Protein AF-A0A397ESP6-F1 (afdb_monomer_lite)

Sequence (145 aa):
MEYLTEHRSAKFLKARAAKAALDQLLKSEHADVERSIALWPRGKFCSEEQKFASTVDVYTKFHGFKFERYCSLDGSLATFDKLRKVVEKRESTTLSDSHLASVLLSALPECIAHDVQVWCGVRPSIPYTQLRDLLPQHWHELTQK

Radius of gyration: 33.28 Å; chains: 1; bounding box: 77×32×87 Å

Foldseek 3Di:
DVVVVVVVVVVVVVVVVVVVVVVVVVVVVVVVVVVVVVVPPPPPPPPVVVVVVVLCVLVCCLLVAADDLPDDPVVSVVVNVVSQVVNCVSVVHHDDQQVLQVSVLSRYDPLQSVVVVVVCPPPPGDGNVRVVVVCVVCVVVSSVD

Organism: Aphanomyces astaci (NCBI:txid112090)

Structure (mmCIF, N/CA/C/O backbone):
data_AF-A0A397ESP6-F1
#
_entry.id   AF-A0A397ESP6-F1
#
loop_
_atom_site.group_PDB
_atom_site.id
_atom_site.type_symbol
_atom_site.label_atom_id
_atom_site.label_alt_id
_atom_site.label_comp_id
_atom_site.label_asym_id
_atom_site.label_entity_id
_atom_site.label_seq_id
_atom_site.pdbx_PDB_ins_code
_atom_site.Cartn_x
_atom_site.Cartn_y
_atom_site.Cartn_z
_atom_site.occupancy
_atom_site.B_iso_or_equiv
_atom_site.auth_seq_id
_atom_site.auth_comp_id
_atom_site.auth_asym_id
_atom_site.auth_atom_id
_atom_site.pdbx_PDB_model_num
ATOM 1 N N . MET A 1 1 ? -61.841 -11.037 60.022 1.00 58.84 1 MET A N 1
ATOM 2 C CA . MET A 1 1 ? -61.239 -10.831 58.681 1.00 58.84 1 MET A CA 1
ATOM 3 C C . MET A 1 1 ? -60.168 -9.731 58.654 1.00 58.84 1 MET A C 1
ATOM 5 O O . MET A 1 1 ? -59.403 -9.714 57.699 1.00 58.84 1 MET A O 1
ATOM 9 N N . GLU A 1 2 ? -60.041 -8.876 59.680 1.00 64.12 2 GLU A N 1
ATOM 10 C CA . GLU A 1 2 ? -59.123 -7.714 59.694 1.00 64.12 2 GLU A CA 1
ATOM 11 C C . GLU A 1 2 ? -57.618 -8.045 59.647 1.00 64.12 2 GLU A C 1
ATOM 13 O O . GLU A 1 2 ? -56.864 -7.370 58.947 1.00 64.12 2 GLU A O 1
ATOM 18 N N . TYR A 1 3 ? -57.181 -9.134 60.287 1.00 62.00 3 TYR A N 1
ATOM 19 C CA . TYR A 1 3 ? -55.759 -9.511 60.367 1.00 62.00 3 TYR A CA 1
ATOM 20 C C . TYR A 1 3 ? -55.101 -9.770 58.993 1.00 62.00 3 TYR A C 1
ATOM 22 O O . TYR A 1 3 ? -53.942 -9.433 58.748 1.00 62.00 3 TYR A O 1
ATOM 30 N N . LEU A 1 4 ? -55.854 -10.343 58.046 1.00 62.91 4 LEU A N 1
ATOM 31 C CA . LEU A 1 4 ? -55.360 -10.631 56.692 1.00 62.91 4 LEU A CA 1
ATOM 32 C C . LEU A 1 4 ? -55.207 -9.359 55.844 1.00 62.91 4 LEU A C 1
ATOM 34 O O . LEU A 1 4 ? -54.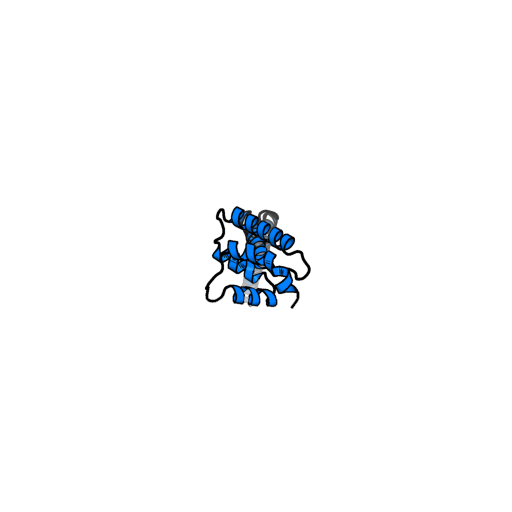298 -9.274 55.014 1.00 62.91 4 LEU A O 1
ATOM 38 N N . THR A 1 5 ? -56.081 -8.373 56.049 1.00 68.44 5 THR A N 1
ATOM 39 C CA . THR A 1 5 ? -56.049 -7.069 55.371 1.00 68.44 5 THR A CA 1
ATOM 40 C C . THR A 1 5 ? -54.896 -6.197 55.858 1.00 68.44 5 THR A C 1
ATOM 42 O O . THR A 1 5 ? -54.185 -5.625 55.030 1.00 68.44 5 THR A O 1
ATOM 45 N N . GLU A 1 6 ? -54.628 -6.169 57.164 1.00 68.69 6 GLU A N 1
ATOM 46 C CA . GLU A 1 6 ? -53.481 -5.451 57.736 1.00 68.69 6 GLU A CA 1
ATOM 47 C C . GLU A 1 6 ? -52.149 -6.036 57.254 1.00 68.69 6 GLU A C 1
ATOM 49 O O . GLU A 1 6 ? -51.268 -5.310 56.788 1.00 68.69 6 GLU A O 1
ATOM 54 N N . HIS A 1 7 ? -52.024 -7.365 57.260 1.00 72.00 7 HIS A N 1
ATOM 55 C CA . HIS A 1 7 ? -50.821 -8.045 56.785 1.00 72.00 7 HIS A CA 1
ATOM 56 C C . HIS A 1 7 ? -50.568 -7.827 55.279 1.00 72.00 7 HIS A C 1
ATOM 58 O O . HIS A 1 7 ? -49.421 -7.641 54.858 1.00 72.00 7 HIS A O 1
ATOM 64 N N . ARG A 1 8 ? -51.624 -7.792 54.449 1.00 69.69 8 ARG A N 1
ATOM 65 C CA . ARG A 1 8 ? -51.516 -7.420 53.024 1.00 69.69 8 ARG A CA 1
ATOM 66 C C . ARG A 1 8 ? -51.102 -5.959 52.842 1.00 69.69 8 ARG A C 1
ATOM 68 O O . ARG A 1 8 ? -50.237 -5.690 52.009 1.00 69.69 8 ARG A O 1
ATOM 75 N N . SER A 1 9 ? -51.654 -5.045 53.639 1.00 75.31 9 SER A N 1
ATOM 76 C CA . SER A 1 9 ? -51.305 -3.619 53.611 1.00 75.31 9 SER A CA 1
ATOM 77 C C . SER A 1 9 ? -49.833 -3.383 53.978 1.00 75.31 9 SER A C 1
ATOM 79 O O . SER A 1 9 ? -49.104 -2.709 53.249 1.00 75.31 9 SER A O 1
ATOM 81 N N . ALA A 1 10 ? -49.338 -4.044 55.029 1.00 79.19 10 ALA A N 1
ATOM 82 C CA . ALA A 1 10 ? -47.940 -3.953 55.451 1.00 79.19 10 ALA A CA 1
ATOM 83 C C . ALA A 1 10 ? -46.959 -4.504 54.396 1.00 79.19 10 ALA A C 1
ATOM 85 O O . ALA A 1 10 ? -45.911 -3.904 54.139 1.00 79.19 10 ALA A O 1
ATOM 86 N N . LYS A 1 11 ? -47.298 -5.625 53.740 1.00 81.12 11 LYS A N 1
ATOM 87 C CA . LYS A 1 11 ? -46.504 -6.169 52.623 1.00 81.12 11 LYS A CA 1
ATOM 88 C C . LYS A 1 11 ? -46.472 -5.221 51.427 1.00 81.12 11 LYS A C 1
ATOM 90 O O . LYS A 1 11 ? -45.414 -5.041 50.826 1.00 81.12 11 LYS A O 1
ATOM 95 N N . PHE A 1 12 ? -47.600 -4.592 51.111 1.00 82.75 12 PHE A N 1
ATOM 96 C CA . PHE A 1 12 ? -47.689 -3.623 50.023 1.00 82.75 12 PHE A CA 1
ATOM 97 C C . PHE A 1 12 ? -46.857 -2.364 50.307 1.00 82.75 12 PHE A C 1
ATOM 99 O O . PHE A 1 12 ? -46.136 -1.892 49.427 1.00 82.75 12 PHE A O 1
ATOM 106 N N . LEU A 1 13 ? -46.870 -1.868 51.549 1.00 87.25 13 LEU A N 1
ATOM 107 C CA . LEU A 1 13 ? -46.028 -0.743 51.969 1.00 87.25 13 LEU A CA 1
ATOM 108 C C . LEU A 1 13 ? -44.533 -1.062 51.830 1.00 87.25 13 LEU A C 1
ATOM 110 O O . LEU A 1 13 ? -43.781 -0.256 51.284 1.00 87.25 13 LEU A O 1
ATOM 114 N N . LYS A 1 14 ? -44.108 -2.258 52.263 1.00 86.38 14 LYS A N 1
ATOM 115 C CA . LYS A 1 14 ? -42.717 -2.719 52.114 1.00 86.38 14 LYS A CA 1
ATOM 116 C C . LYS A 1 14 ? -42.303 -2.838 50.648 1.00 86.38 14 LYS A C 1
ATOM 118 O O . LYS A 1 14 ? -41.224 -2.379 50.288 1.00 86.38 14 LYS A O 1
ATOM 123 N N . ALA A 1 15 ? -43.162 -3.396 49.796 1.00 87.44 15 ALA A N 1
ATOM 124 C CA . ALA A 1 15 ? -42.898 -3.495 48.361 1.00 87.44 15 ALA A CA 1
ATOM 125 C C . ALA A 1 15 ? -42.780 -2.111 47.700 1.00 87.44 15 ALA A C 1
ATOM 127 O O . ALA A 1 15 ? -41.902 -1.892 46.869 1.00 87.44 15 ALA A O 1
ATOM 128 N N . ARG A 1 16 ? -43.619 -1.149 48.108 1.00 90.50 16 ARG A N 1
ATOM 129 C CA . ARG A 1 16 ? -43.557 0.234 47.620 1.00 90.50 16 ARG A CA 1
ATOM 130 C C . ARG A 1 16 ? -42.266 0.936 48.043 1.00 90.50 16 ARG A C 1
ATOM 132 O O . ARG A 1 16 ? -41.662 1.615 47.219 1.00 90.50 16 ARG A O 1
ATOM 139 N N . ALA A 1 17 ? -41.835 0.744 49.289 1.00 91.38 17 ALA A N 1
ATOM 140 C CA . ALA A 1 17 ? -40.571 1.283 49.786 1.00 91.38 17 ALA A CA 1
ATOM 141 C C . ALA A 1 17 ? -39.364 0.675 49.050 1.00 91.38 17 ALA A C 1
ATOM 143 O O . ALA A 1 17 ? -38.481 1.407 48.614 1.00 91.38 17 ALA A O 1
ATOM 144 N N . ALA A 1 18 ? -39.366 -0.645 48.831 1.00 90.12 18 ALA A N 1
ATOM 145 C CA . ALA A 1 18 ? -38.317 -1.329 48.075 1.00 90.12 18 ALA A CA 1
ATOM 146 C C . ALA A 1 18 ? -38.254 -0.861 46.611 1.00 90.12 18 ALA A C 1
ATOM 148 O O . ALA A 1 18 ? -37.169 -0.614 46.090 1.00 90.12 18 ALA A O 1
ATOM 149 N N . LYS A 1 19 ? -39.411 -0.667 45.963 1.00 92.12 19 LYS A N 1
ATOM 150 C CA . LYS A 1 19 ? -39.478 -0.111 44.606 1.00 92.12 19 LYS A CA 1
ATOM 151 C C . LYS A 1 19 ? -38.912 1.310 44.547 1.00 92.12 19 LYS A C 1
ATOM 153 O O . LYS A 1 19 ? -38.117 1.605 43.666 1.00 92.12 19 LYS A O 1
ATOM 158 N N . ALA A 1 20 ? -39.276 2.168 45.501 1.00 93.94 20 ALA A N 1
ATOM 159 C CA . ALA A 1 20 ? -38.757 3.532 45.560 1.00 93.94 20 ALA A CA 1
ATOM 160 C C . ALA A 1 20 ? -37.230 3.569 45.760 1.00 93.94 20 ALA A C 1
ATOM 162 O O . ALA A 1 20 ? -36.559 4.402 45.155 1.00 93.94 20 ALA A O 1
ATOM 163 N N . ALA A 1 21 ? -36.679 2.651 46.561 1.00 93.12 21 ALA A N 1
ATOM 164 C CA . ALA A 1 21 ? -35.235 2.521 46.750 1.00 93.12 21 ALA A CA 1
ATOM 165 C C . ALA A 1 21 ? -34.517 2.073 45.462 1.00 93.12 21 ALA A C 1
ATOM 167 O O . ALA A 1 21 ? -33.492 2.648 45.104 1.00 93.12 21 ALA A O 1
ATOM 168 N N . LEU A 1 22 ? -35.080 1.103 44.731 1.00 90.00 22 LEU A N 1
ATOM 169 C CA . LEU A 1 22 ? -34.547 0.670 43.433 1.00 90.00 22 LEU A CA 1
ATOM 170 C C . LEU A 1 22 ? -34.585 1.793 42.389 1.00 90.00 22 LEU A C 1
ATOM 172 O O . LEU A 1 22 ? -33.600 2.001 41.686 1.00 90.00 22 LEU A O 1
ATOM 176 N N . ASP A 1 23 ? -35.681 2.552 42.326 1.00 92.69 23 ASP A N 1
ATOM 177 C CA . ASP A 1 23 ? -35.809 3.686 41.404 1.00 92.69 23 ASP A CA 1
ATOM 178 C C . ASP A 1 23 ? -34.779 4.790 41.704 1.00 92.69 23 ASP A C 1
ATOM 180 O O . ASP A 1 23 ? -34.321 5.474 40.788 1.00 92.69 23 ASP A O 1
ATOM 184 N N . GLN A 1 24 ? -34.403 4.987 42.973 1.00 93.81 24 GLN A N 1
ATOM 185 C CA . GLN A 1 24 ? -33.338 5.926 43.337 1.00 93.81 24 GLN A CA 1
ATOM 186 C C . GLN A 1 24 ? -31.952 5.417 42.943 1.00 93.81 24 GLN A C 1
ATOM 188 O O . GLN A 1 24 ? -31.168 6.194 42.404 1.00 93.81 24 GLN A O 1
ATOM 193 N N . LEU A 1 25 ? -31.677 4.129 43.154 1.00 92.19 25 LEU A N 1
ATOM 194 C CA . LEU A 1 25 ? -30.399 3.515 42.794 1.00 92.19 25 LEU A CA 1
ATOM 195 C C . LEU A 1 25 ? -30.187 3.536 41.275 1.00 92.19 25 LEU A C 1
ATOM 197 O O . LEU A 1 25 ? -29.129 3.922 40.795 1.00 92.19 25 LEU A O 1
ATOM 201 N N . LEU A 1 26 ? -31.230 3.233 40.500 1.00 91.38 26 LEU A N 1
ATOM 202 C CA . LEU A 1 26 ? -31.173 3.329 39.041 1.00 91.38 26 LEU A CA 1
ATOM 203 C C . LEU A 1 26 ? -30.836 4.757 38.575 1.00 91.38 26 LEU A C 1
ATOM 205 O O . LEU A 1 26 ? -30.062 4.945 37.640 1.00 91.38 26 LEU A O 1
ATOM 209 N N . LYS A 1 27 ? -31.404 5.775 39.233 1.00 91.31 27 LYS A N 1
ATOM 210 C CA . LYS A 1 27 ? -31.137 7.185 38.911 1.00 91.31 27 LYS A CA 1
ATOM 211 C C . LYS A 1 27 ? -29.719 7.609 39.279 1.00 91.31 27 LYS A C 1
ATOM 213 O O . LYS A 1 27 ? -29.129 8.378 38.525 1.00 91.31 27 LYS A O 1
ATOM 218 N N . SER A 1 28 ? -29.178 7.139 40.405 1.00 89.31 28 SER A N 1
ATOM 219 C CA . SER A 1 28 ? -27.796 7.448 40.786 1.00 89.31 28 SER A CA 1
ATOM 220 C C . SER A 1 28 ? -26.796 6.777 39.852 1.00 89.31 28 SER A C 1
ATOM 222 O O . SER A 1 28 ? -25.898 7.456 39.371 1.00 89.31 28 SER A O 1
ATOM 224 N N . GLU A 1 29 ? -27.010 5.503 39.513 1.00 88.50 29 GLU A N 1
ATOM 225 C CA . GLU A 1 29 ? -26.176 4.773 38.550 1.00 88.50 29 GLU A CA 1
ATOM 226 C C . GLU A 1 29 ? -26.207 5.446 37.176 1.00 88.50 29 GLU A C 1
ATOM 228 O O . GLU A 1 29 ? -25.169 5.659 36.558 1.00 88.50 29 GLU A O 1
ATOM 233 N N . HIS A 1 30 ? -27.390 5.858 36.706 1.00 88.00 30 HIS A N 1
ATOM 234 C CA . HIS A 1 30 ? -27.500 6.570 35.436 1.00 88.00 30 HIS A CA 1
ATOM 235 C C . HIS A 1 30 ? -26.741 7.905 35.465 1.00 88.00 30 HIS A C 1
ATOM 237 O O . HIS A 1 30 ? -25.998 8.205 34.535 1.00 88.00 30 HIS A O 1
ATOM 243 N N . ALA A 1 31 ? -26.846 8.665 36.559 1.00 86.25 31 ALA A N 1
ATOM 244 C CA . ALA A 1 31 ? -26.099 9.908 36.732 1.00 86.25 31 ALA A CA 1
ATOM 245 C C . ALA A 1 31 ? -24.577 9.685 36.856 1.00 86.25 31 ALA A C 1
ATOM 247 O O . ALA A 1 31 ? -23.796 10.545 36.445 1.00 86.25 31 ALA A O 1
ATOM 248 N N . ASP A 1 32 ? -24.142 8.558 37.423 1.00 82.38 32 ASP A N 1
ATOM 249 C CA . ASP A 1 32 ? -22.732 8.164 37.501 1.00 82.38 32 ASP A CA 1
ATOM 250 C C . ASP A 1 32 ? -22.190 7.759 36.124 1.00 82.38 32 ASP A C 1
ATOM 252 O O . ASP A 1 32 ? -21.087 8.168 35.758 1.00 82.38 32 ASP A O 1
ATOM 256 N N . VAL A 1 33 ? -22.984 7.047 35.319 1.00 79.88 33 VAL A N 1
ATOM 257 C CA . VAL A 1 33 ? -22.663 6.724 33.920 1.00 79.88 33 VAL A CA 1
ATOM 258 C C . VAL A 1 33 ? -22.578 7.994 33.076 1.00 79.88 33 VAL A C 1
ATOM 260 O O . VAL A 1 33 ? -21.596 8.184 32.362 1.00 79.88 33 VAL A O 1
ATOM 263 N N . GLU A 1 34 ? -23.541 8.909 33.189 1.00 80.19 34 GLU A N 1
ATOM 264 C CA . GLU A 1 34 ? -23.501 10.197 32.484 1.00 80.19 34 GLU A CA 1
ATOM 265 C C . GLU A 1 34 ? -22.281 11.032 32.895 1.00 80.19 34 GLU A C 1
ATOM 267 O O . GLU A 1 34 ? -21.602 11.596 32.034 1.00 80.19 34 GLU A O 1
ATOM 272 N N . ARG A 1 35 ? -21.937 11.065 34.191 1.00 80.19 35 ARG A N 1
ATOM 273 C CA . ARG A 1 35 ? -20.707 11.715 34.669 1.00 80.19 35 ARG A CA 1
ATOM 274 C C . ARG A 1 35 ? -19.450 11.026 34.148 1.00 80.19 35 ARG A C 1
ATOM 276 O O . ARG A 1 35 ? -18.515 11.725 33.773 1.00 80.19 35 ARG A O 1
ATOM 283 N N . SER A 1 36 ? -19.424 9.697 34.081 1.00 71.56 36 SER A N 1
ATOM 284 C CA . SER A 1 36 ? -18.314 8.926 33.506 1.00 71.56 36 SER A CA 1
ATOM 285 C C . SER A 1 36 ? -18.118 9.242 32.019 1.00 71.56 36 SER A C 1
ATOM 287 O O . SER A 1 36 ? -16.997 9.492 31.583 1.00 71.56 36 SER A O 1
ATOM 289 N N . ILE A 1 37 ? -19.211 9.341 31.257 1.00 73.56 37 ILE A N 1
ATOM 290 C CA . ILE A 1 37 ? -19.199 9.725 29.839 1.00 73.56 37 ILE A CA 1
ATOM 291 C C . ILE A 1 37 ? -18.779 11.193 29.664 1.00 73.56 37 ILE A C 1
ATOM 293 O O . ILE A 1 37 ? -18.024 11.506 28.749 1.00 73.56 37 ILE A O 1
ATOM 297 N N . ALA A 1 38 ? -19.222 12.102 30.534 1.00 71.12 38 ALA A N 1
ATOM 298 C CA . ALA A 1 38 ? -18.842 13.516 30.475 1.00 71.12 38 ALA A CA 1
ATOM 299 C C . ALA A 1 38 ? -17.377 13.760 30.885 1.00 71.12 38 ALA A C 1
ATOM 301 O O . ALA A 1 38 ? -16.721 14.654 30.349 1.00 71.12 38 ALA A O 1
ATOM 302 N N . LEU A 1 39 ? -16.858 12.958 31.821 1.00 66.62 39 LEU A N 1
ATOM 303 C CA . LEU A 1 39 ? -15.446 12.928 32.212 1.00 66.62 39 LEU A CA 1
ATOM 304 C C . LEU A 1 39 ? -14.576 12.183 31.195 1.00 66.62 39 LEU A C 1
ATOM 306 O O . LEU A 1 39 ? -13.352 12.329 31.240 1.00 66.62 39 LEU A O 1
ATOM 310 N N . TRP A 1 40 ? -15.181 11.427 30.270 1.00 59.81 40 TRP A N 1
ATOM 311 C CA . TRP A 1 40 ? -14.492 10.846 29.126 1.00 59.81 40 TRP A CA 1
ATOM 312 C C . TRP A 1 40 ? -13.927 11.987 28.281 1.00 59.81 40 TRP A C 1
ATOM 314 O O . TRP A 1 40 ? -14.682 12.746 27.664 1.00 59.81 40 TRP A O 1
ATOM 324 N N . PRO A 1 41 ? -12.599 12.170 28.221 1.00 60.28 41 PRO A N 1
ATOM 325 C CA . PRO A 1 41 ? -12.053 13.285 27.480 1.00 60.28 41 PRO A CA 1
ATOM 326 C C . PRO A 1 41 ? -12.341 13.035 26.003 1.00 60.28 41 PRO A C 1
ATOM 328 O O . PRO A 1 41 ? -11.788 12.113 25.402 1.00 60.28 41 PRO A O 1
ATOM 331 N N . ARG A 1 42 ? -13.158 13.897 25.392 1.00 56.69 42 ARG A N 1
ATOM 332 C CA . ARG A 1 42 ? -13.515 13.887 23.958 1.00 56.69 42 ARG A CA 1
ATOM 333 C C . ARG A 1 42 ? -12.309 14.032 23.003 1.00 56.69 42 ARG A C 1
ATOM 335 O O . ARG A 1 42 ? -12.492 14.147 21.798 1.00 56.69 42 ARG A O 1
ATOM 342 N N . GLY A 1 43 ? -11.087 14.037 23.541 1.00 53.06 43 GLY A N 1
ATOM 343 C CA . GLY A 1 43 ? -9.808 14.113 22.837 1.00 53.06 43 GLY A CA 1
ATOM 344 C C . GLY A 1 43 ? -8.694 13.235 23.429 1.00 53.06 43 GLY A C 1
ATOM 345 O O . GLY A 1 43 ? -7.537 13.460 23.095 1.00 53.06 43 GLY A O 1
ATOM 346 N N . LYS A 1 44 ? -9.000 12.257 24.302 1.00 52.12 44 LYS A N 1
ATOM 347 C CA . LYS A 1 44 ? -8.036 11.229 24.754 1.00 52.12 44 LYS A CA 1
ATOM 348 C C . LYS A 1 44 ? -8.402 9.831 24.246 1.00 52.12 44 LYS A C 1
ATOM 350 O O . LYS A 1 44 ? -8.261 8.857 24.977 1.00 52.12 44 LYS A O 1
ATOM 355 N N . PHE A 1 45 ? -8.840 9.714 22.992 1.00 47.50 45 PHE A N 1
ATOM 356 C CA . PHE A 1 45 ? -8.506 8.474 22.292 1.00 47.50 45 PHE A CA 1
ATOM 357 C C . PHE A 1 45 ? -6.988 8.389 22.262 1.00 47.50 45 PHE A C 1
ATOM 359 O O . PHE A 1 45 ? -6.308 9.393 22.024 1.00 47.50 45 PHE A O 1
ATOM 366 N N . CYS A 1 46 ? -6.485 7.231 22.664 1.00 50.59 46 CYS A N 1
ATOM 367 C CA . CYS A 1 46 ? -5.102 7.017 23.012 1.00 50.59 46 CYS A CA 1
ATOM 368 C C . CYS A 1 46 ? -4.215 7.541 21.876 1.00 50.59 46 CYS A C 1
ATOM 370 O O . CYS A 1 46 ? -4.490 7.288 20.702 1.00 50.59 46 CYS A O 1
ATOM 372 N N . SER A 1 47 ? -3.140 8.270 22.194 1.00 57.31 47 SER A N 1
ATOM 373 C CA . SER A 1 47 ? -2.152 8.678 21.180 1.00 57.31 47 SER A CA 1
ATOM 374 C C . SER A 1 47 ? -1.716 7.477 20.331 1.00 57.31 47 SER A C 1
ATOM 376 O O . SER A 1 47 ? -1.430 7.626 19.146 1.00 57.31 47 SER A O 1
ATOM 378 N N . GLU A 1 48 ? -1.723 6.279 20.918 1.00 51.12 48 GLU A N 1
ATOM 379 C CA . GLU A 1 48 ? -1.525 5.017 20.220 1.00 51.12 48 GLU A CA 1
ATOM 380 C C . GLU A 1 48 ? -2.642 4.671 19.240 1.00 51.12 48 GLU A C 1
ATOM 382 O O . GLU A 1 48 ? -2.314 4.365 18.111 1.00 51.12 48 GLU A O 1
ATOM 387 N N . GLU A 1 49 ? -3.930 4.766 19.571 1.00 51.78 49 GLU A N 1
ATOM 388 C CA . GLU A 1 49 ? -5.034 4.451 18.643 1.00 51.78 49 GLU A CA 1
ATOM 389 C C . GLU A 1 49 ? -5.091 5.417 17.456 1.00 51.78 49 GLU A C 1
ATOM 391 O O . GLU A 1 49 ? -5.336 4.994 16.331 1.00 51.78 49 GLU A O 1
ATOM 396 N N . GLN A 1 50 ? -4.786 6.702 17.661 1.00 56.59 50 GLN A N 1
ATOM 397 C CA . GLN A 1 50 ? -4.623 7.665 16.564 1.00 56.59 50 GLN A CA 1
ATOM 398 C C . GLN A 1 50 ? -3.376 7.378 15.721 1.00 56.59 50 GLN A C 1
ATOM 400 O O . GLN A 1 50 ? -3.420 7.483 14.491 1.00 56.59 50 GLN A O 1
ATOM 405 N N . LYS A 1 51 ? -2.269 6.970 16.359 1.00 59.59 51 LYS A N 1
ATOM 406 C CA . LYS A 1 51 ? -1.111 6.433 15.640 1.00 59.59 51 LYS A CA 1
ATOM 407 C C . LYS A 1 51 ? -1.526 5.187 14.867 1.00 59.59 51 LYS A C 1
ATOM 409 O O . LYS A 1 51 ? -1.245 5.150 13.686 1.00 59.59 51 LYS A O 1
ATOM 414 N N . PHE A 1 52 ? -2.242 4.228 15.441 1.00 53.00 52 PHE A N 1
ATOM 415 C CA . PHE A 1 52 ? -2.695 3.010 14.771 1.00 53.00 52 PHE A CA 1
ATOM 416 C C . PHE A 1 52 ? -3.640 3.321 13.610 1.00 53.00 52 PHE A C 1
ATOM 418 O O . PHE A 1 52 ? -3.414 2.807 12.523 1.00 53.00 52 PHE A O 1
ATOM 425 N N . ALA A 1 53 ? -4.605 4.227 13.770 1.00 57.19 53 ALA A N 1
ATOM 426 C CA . ALA A 1 53 ? -5.484 4.676 12.690 1.00 57.19 53 ALA A CA 1
ATOM 427 C C . ALA A 1 53 ? -4.688 5.324 11.545 1.00 57.19 53 ALA A C 1
ATOM 429 O O . ALA A 1 53 ? -4.899 5.004 10.380 1.00 57.19 53 ALA A O 1
ATOM 430 N N . SER A 1 54 ? -3.700 6.162 11.872 1.00 62.00 54 SER A N 1
ATOM 431 C CA . SER A 1 54 ? -2.755 6.705 10.890 1.00 62.00 54 SER A CA 1
ATOM 432 C C . SER A 1 54 ? -1.815 5.633 10.308 1.00 62.00 54 SER A C 1
ATOM 434 O O . SER A 1 54 ? -1.364 5.777 9.176 1.00 62.00 54 SER A O 1
ATOM 436 N N . THR A 1 55 ? -1.473 4.574 11.055 1.00 59.00 55 THR A N 1
ATOM 437 C CA . THR A 1 55 ? -0.650 3.436 10.592 1.00 59.00 55 THR A CA 1
ATOM 438 C C . THR A 1 55 ? -1.418 2.688 9.540 1.00 59.00 55 THR A C 1
ATOM 440 O O . THR A 1 55 ? -0.968 2.604 8.402 1.00 59.00 55 THR A O 1
ATOM 443 N N . VAL A 1 56 ? -2.604 2.224 9.909 1.00 63.50 56 VAL A N 1
ATOM 444 C CA . VAL A 1 56 ? -3.515 1.526 9.020 1.00 63.50 56 VAL A CA 1
ATOM 445 C C . VAL A 1 56 ? -3.769 2.376 7.778 1.00 63.50 56 VAL A C 1
ATOM 447 O O . VAL A 1 56 ? -3.640 1.848 6.683 1.00 63.50 56 VAL A O 1
ATOM 450 N N . ASP A 1 57 ? -3.994 3.688 7.904 1.00 77.88 57 ASP A N 1
ATOM 451 C CA . ASP A 1 57 ? -4.176 4.585 6.753 1.00 77.88 57 ASP A CA 1
ATOM 452 C C . ASP A 1 57 ? -2.959 4.623 5.808 1.00 77.88 57 ASP A C 1
ATOM 454 O O . ASP A 1 57 ? -3.118 4.484 4.597 1.00 77.88 57 ASP A O 1
ATOM 458 N N . VAL A 1 58 ? -1.733 4.750 6.329 1.00 78.12 58 VAL A N 1
ATOM 459 C CA . VAL A 1 58 ? -0.518 4.806 5.493 1.00 78.12 58 VAL A CA 1
ATOM 460 C C . VAL A 1 58 ? -0.243 3.472 4.795 1.00 78.12 58 VAL A C 1
ATOM 462 O O . VAL A 1 58 ? 0.041 3.474 3.598 1.00 78.12 58 VAL A O 1
ATOM 465 N N . TYR A 1 59 ? -0.353 2.338 5.495 1.00 81.81 59 TYR A N 1
ATOM 466 C CA . TYR A 1 59 ? -0.165 1.022 4.864 1.00 81.81 59 TYR A CA 1
ATOM 467 C C . TYR A 1 59 ? -1.276 0.709 3.874 1.00 81.81 59 TYR A C 1
ATOM 469 O O . TYR A 1 59 ? -0.999 0.209 2.789 1.00 81.81 59 TY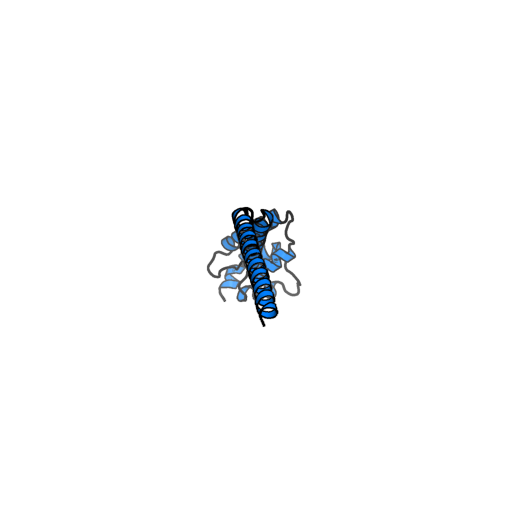R A O 1
ATOM 477 N N . THR A 1 60 ? -2.523 1.045 4.208 1.00 85.62 60 THR A N 1
ATOM 478 C CA . THR A 1 60 ? -3.657 0.860 3.295 1.00 85.62 60 THR A CA 1
ATOM 479 C C . THR A 1 60 ? -3.459 1.690 2.031 1.00 85.62 60 THR A C 1
ATOM 481 O O . THR A 1 60 ? -3.684 1.189 0.936 1.00 85.62 60 THR A O 1
ATOM 484 N N . LYS A 1 61 ? -2.956 2.926 2.148 1.00 85.69 61 LYS A N 1
ATOM 485 C CA . LYS A 1 61 ? -2.596 3.760 0.991 1.00 85.69 61 LYS A CA 1
ATOM 486 C C . LYS A 1 61 ? -1.414 3.210 0.199 1.00 85.69 61 LYS A C 1
ATOM 488 O O . LYS A 1 61 ? -1.436 3.293 -1.022 1.00 85.69 61 LYS A O 1
ATOM 493 N N . PHE A 1 62 ? -0.396 2.663 0.863 1.00 87.75 62 PHE A N 1
ATOM 494 C CA . PHE A 1 62 ? 0.768 2.084 0.191 1.00 87.75 62 PHE A CA 1
ATOM 495 C C . PHE A 1 62 ? 0.408 0.807 -0.579 1.00 87.75 62 PHE A C 1
ATOM 497 O O . PHE A 1 62 ? 0.730 0.694 -1.756 1.00 87.75 62 PHE A O 1
ATOM 504 N N . HIS A 1 63 ? -0.325 -0.116 0.049 1.00 86.06 63 HIS A N 1
ATOM 505 C CA . HIS A 1 63 ? -0.774 -1.364 -0.576 1.00 86.06 63 HIS A CA 1
ATOM 506 C C . HIS A 1 63 ? -1.945 -1.181 -1.548 1.00 86.06 63 HIS A C 1
ATOM 508 O O . HIS A 1 63 ? -2.125 -1.991 -2.449 1.00 86.06 63 HIS A O 1
ATOM 514 N N . GLY A 1 64 ? -2.741 -0.126 -1.375 1.00 85.31 64 GLY A N 1
ATOM 515 C CA . GLY A 1 64 ? -3.818 0.255 -2.287 1.00 85.31 64 GLY A CA 1
ATOM 516 C C . GLY A 1 64 ? -3.374 1.188 -3.414 1.00 85.31 64 GLY A C 1
ATOM 517 O O . GLY A 1 64 ? -4.211 1.584 -4.225 1.00 85.31 64 GLY A O 1
ATOM 518 N N . PHE A 1 65 ? -2.093 1.571 -3.463 1.00 86.69 65 PHE A N 1
ATOM 519 C CA . PHE A 1 65 ? -1.572 2.441 -4.509 1.00 86.69 65 PHE A CA 1
ATOM 520 C C . PHE A 1 65 ? -1.741 1.766 -5.869 1.00 86.69 65 PHE A C 1
ATOM 522 O O . PHE A 1 65 ? -1.370 0.607 -6.035 1.00 86.69 65 PHE A O 1
ATOM 529 N N . LYS A 1 66 ? -2.284 2.493 -6.845 1.00 84.94 66 LYS A N 1
ATOM 530 C CA . LYS A 1 66 ? -2.431 2.022 -8.222 1.00 84.94 66 LYS A CA 1
ATOM 531 C C . LYS A 1 66 ? -1.889 3.065 -9.184 1.00 84.94 66 LYS A C 1
ATOM 533 O O . LYS A 1 66 ? -2.141 4.256 -9.011 1.00 84.94 66 LYS A O 1
ATOM 538 N N . PHE A 1 67 ? -1.170 2.613 -10.205 1.00 80.94 67 PHE A N 1
ATOM 539 C CA . PHE A 1 67 ? -0.756 3.461 -11.313 1.00 80.94 67 PHE A CA 1
ATOM 540 C C . PHE A 1 67 ? -1.975 3.774 -12.171 1.00 80.94 67 PHE A C 1
ATOM 542 O O . PHE A 1 67 ? -2.657 2.880 -12.675 1.00 80.94 67 PHE A O 1
ATOM 549 N N . GLU A 1 68 ? -2.249 5.059 -12.333 1.00 74.50 68 GLU A N 1
ATOM 550 C CA . GLU A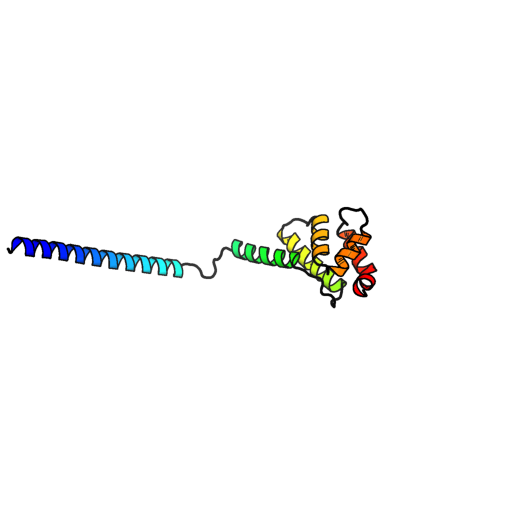 1 68 ? -3.327 5.522 -13.187 1.00 74.50 68 GLU A CA 1
ATOM 551 C C . GLU A 1 68 ? -2.844 5.584 -14.640 1.00 74.50 68 GLU A C 1
ATOM 553 O O . GLU A 1 68 ? -1.768 6.107 -14.936 1.00 74.50 68 GLU A O 1
ATOM 558 N N . ARG A 1 69 ? -3.643 5.029 -15.561 1.00 62.06 69 ARG A N 1
ATOM 559 C CA . ARG A 1 69 ? -3.248 4.769 -16.958 1.00 62.06 69 ARG A CA 1
ATOM 560 C C . ARG A 1 69 ? -2.870 6.036 -17.748 1.00 62.06 69 ARG A C 1
ATOM 562 O O . ARG A 1 69 ? -2.190 5.935 -18.761 1.00 62.06 69 ARG A O 1
ATOM 569 N N . TYR A 1 70 ? -3.298 7.209 -17.280 1.00 60.06 70 TYR A N 1
ATOM 570 C CA . TYR A 1 70 ? -3.079 8.509 -17.926 1.00 60.06 70 TYR A CA 1
ATOM 571 C C . TYR A 1 70 ? -2.126 9.433 -17.151 1.00 60.06 70 TYR A C 1
ATOM 573 O O . TYR A 1 70 ? -1.919 10.577 -17.552 1.00 60.06 70 TYR A O 1
ATOM 581 N N . CYS A 1 71 ? -1.545 8.964 -16.045 1.00 65.81 71 CYS A N 1
ATOM 582 C CA . CYS A 1 71 ? -0.553 9.726 -15.294 1.00 65.81 71 CYS A CA 1
ATOM 583 C C . CYS A 1 71 ? 0.862 9.446 -15.804 1.00 65.81 71 CYS A C 1
ATOM 585 O O . CYS A 1 71 ? 1.155 8.375 -16.339 1.00 65.81 71 CYS A O 1
ATOM 587 N N . SER A 1 72 ? 1.773 10.405 -15.607 1.00 77.88 72 SER A N 1
ATOM 588 C CA . SER A 1 72 ? 3.187 10.166 -15.883 1.00 77.88 72 SER A CA 1
ATOM 589 C C . SER A 1 72 ? 3.713 9.069 -14.956 1.00 77.88 72 SER A C 1
ATOM 591 O O . SER A 1 72 ? 3.488 9.093 -13.737 1.00 77.88 72 SER A O 1
ATOM 593 N N . LEU A 1 73 ? 4.420 8.098 -15.536 1.00 82.75 73 LEU A N 1
ATOM 594 C CA . LEU A 1 73 ? 5.041 7.019 -14.775 1.00 82.75 73 LEU A CA 1
ATOM 595 C C . LEU A 1 73 ? 5.995 7.584 -13.718 1.00 82.75 73 LEU A C 1
ATOM 597 O O . LEU A 1 73 ? 5.919 7.183 -12.561 1.00 82.75 73 LEU A O 1
ATOM 601 N N . ASP A 1 74 ? 6.811 8.574 -14.086 1.00 83.62 74 ASP A N 1
ATOM 602 C CA . ASP A 1 74 ? 7.742 9.239 -13.168 1.00 83.62 74 ASP A CA 1
ATOM 603 C C . ASP A 1 74 ? 7.027 9.919 -11.996 1.00 83.62 74 ASP A C 1
ATOM 605 O O . ASP A 1 74 ? 7.473 9.828 -10.852 1.00 83.62 74 ASP A O 1
ATOM 609 N N . GLY A 1 75 ? 5.882 10.566 -12.246 1.00 84.56 75 GLY A N 1
ATOM 610 C CA . GLY A 1 75 ? 5.074 11.180 -11.189 1.00 84.56 75 GLY A CA 1
ATOM 611 C C . GLY A 1 75 ? 4.483 10.138 -10.237 1.00 84.56 75 GLY A C 1
ATOM 612 O O . GLY A 1 75 ? 4.454 10.333 -9.015 1.00 84.56 75 GLY A O 1
ATOM 613 N N . SER A 1 76 ? 4.069 9.000 -10.788 1.00 86.75 76 SER A N 1
ATOM 614 C CA . SER A 1 76 ? 3.515 7.880 -10.028 1.00 86.75 76 SER A CA 1
ATOM 615 C C . SER A 1 76 ? 4.598 7.161 -9.212 1.00 86.75 76 SER A C 1
ATOM 617 O O . SER A 1 76 ? 4.407 6.933 -8.019 1.00 86.75 76 SER A O 1
ATOM 619 N N . LEU A 1 77 ? 5.778 6.917 -9.793 1.00 88.00 77 LEU A N 1
ATOM 620 C CA . LEU A 1 77 ? 6.956 6.380 -9.100 1.00 88.00 77 LEU A CA 1
ATOM 621 C C . LEU A 1 77 ? 7.436 7.318 -7.990 1.00 88.00 77 LEU A C 1
ATOM 623 O O . LEU A 1 77 ? 7.712 6.870 -6.881 1.00 88.00 77 LEU A O 1
ATOM 627 N N . ALA A 1 78 ? 7.466 8.630 -8.236 1.00 88.19 78 ALA A N 1
ATOM 628 C CA . ALA A 1 78 ? 7.817 9.605 -7.208 1.00 88.19 78 ALA A CA 1
ATOM 629 C C . ALA A 1 78 ? 6.817 9.601 -6.039 1.00 88.19 78 ALA A C 1
ATOM 631 O O . ALA A 1 78 ? 7.200 9.807 -4.885 1.00 88.19 78 ALA A O 1
ATOM 632 N N . THR A 1 79 ? 5.533 9.367 -6.316 1.00 88.00 79 THR A N 1
ATOM 633 C CA . THR A 1 79 ? 4.491 9.247 -5.285 1.00 88.00 79 THR A CA 1
ATOM 634 C C . THR A 1 79 ? 4.632 7.943 -4.504 1.00 88.00 79 THR A C 1
ATOM 636 O O . THR A 1 79 ? 4.575 7.960 -3.274 1.00 88.00 79 THR A O 1
ATOM 639 N N . PHE A 1 80 ? 4.915 6.839 -5.193 1.00 89.62 80 PHE A N 1
ATOM 640 C CA . PHE A 1 80 ? 5.236 5.558 -4.574 1.00 89.62 80 PHE A CA 1
ATOM 641 C C . PHE A 1 80 ? 6.459 5.661 -3.648 1.00 89.62 80 PHE A C 1
ATOM 643 O O . PHE A 1 80 ? 6.385 5.266 -2.487 1.00 89.62 80 PHE A O 1
ATOM 650 N N . ASP A 1 81 ? 7.552 6.283 -4.104 1.00 89.94 81 ASP A N 1
ATOM 651 C CA . ASP A 1 81 ? 8.7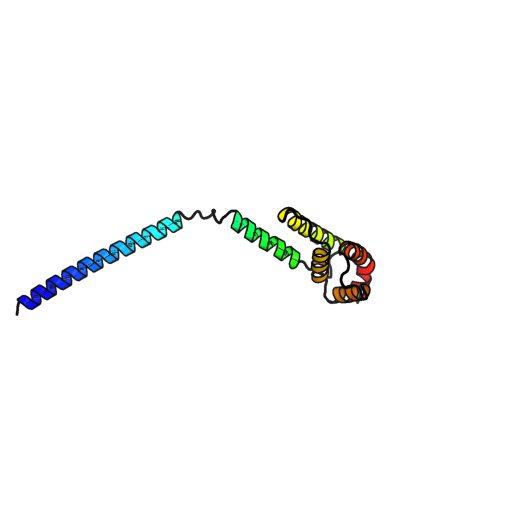68 6.496 -3.307 1.00 89.94 81 ASP A CA 1
ATOM 652 C C . ASP A 1 81 ? 8.499 7.378 -2.071 1.00 89.94 81 ASP A C 1
ATOM 654 O O . ASP A 1 81 ? 9.087 7.167 -1.006 1.00 89.94 81 ASP A O 1
ATOM 658 N N . LYS A 1 82 ? 7.587 8.357 -2.169 1.00 90.25 82 LYS A N 1
ATOM 659 C CA . LYS A 1 82 ? 7.138 9.140 -1.004 1.00 90.25 82 LYS A CA 1
ATOM 660 C C . LYS A 1 82 ? 6.395 8.261 -0.001 1.00 90.25 82 LYS A C 1
ATOM 662 O O . LYS A 1 82 ? 6.711 8.329 1.184 1.00 90.25 82 LYS A O 1
ATOM 667 N N . LEU A 1 83 ? 5.449 7.435 -0.454 1.00 88.81 83 LEU A N 1
ATOM 668 C CA . LEU A 1 83 ? 4.709 6.519 0.421 1.00 88.81 83 LEU A CA 1
ATOM 669 C C . LEU A 1 83 ? 5.648 5.505 1.085 1.00 88.81 83 LEU A C 1
ATOM 671 O O . LEU A 1 83 ? 5.601 5.355 2.305 1.00 88.81 83 LEU A O 1
ATOM 675 N N . ARG A 1 84 ? 6.578 4.916 0.321 1.00 90.50 84 ARG A N 1
ATOM 676 C CA . ARG A 1 84 ? 7.647 4.050 0.836 1.00 90.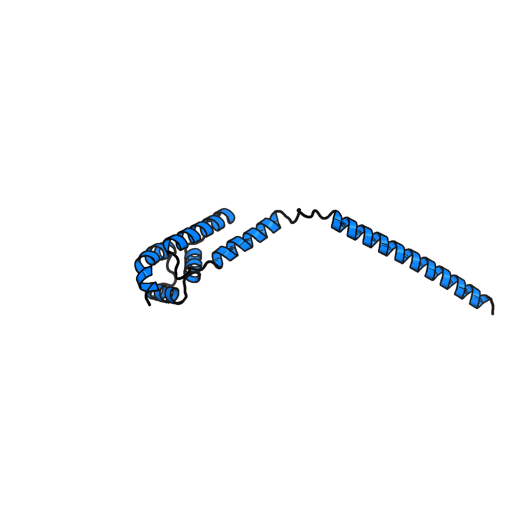50 84 ARG A CA 1
ATOM 677 C C . ARG A 1 84 ? 8.416 4.724 1.971 1.00 90.50 84 ARG A C 1
ATOM 679 O O . ARG A 1 84 ? 8.535 4.150 3.046 1.00 90.50 84 ARG A O 1
ATOM 686 N N . LYS A 1 85 ? 8.908 5.952 1.766 1.00 90.25 85 LYS A N 1
ATOM 687 C CA . LYS A 1 85 ? 9.669 6.687 2.795 1.00 90.25 85 LYS A CA 1
ATOM 688 C C . LYS A 1 85 ? 8.856 6.935 4.063 1.00 90.25 85 LYS A C 1
ATOM 690 O O . LYS A 1 85 ? 9.417 6.919 5.157 1.00 90.25 85 LYS A O 1
ATOM 695 N N . VAL A 1 86 ? 7.553 7.189 3.932 1.00 88.25 86 VAL A N 1
ATOM 696 C CA . VAL A 1 86 ? 6.661 7.363 5.088 1.00 88.25 86 VAL A CA 1
ATOM 697 C C . VAL A 1 86 ? 6.499 6.044 5.850 1.00 88.25 86 VAL A C 1
ATOM 699 O O . VAL A 1 86 ? 6.534 6.069 7.079 1.00 88.25 86 VAL A O 1
ATOM 702 N N . VAL A 1 87 ? 6.378 4.909 5.149 1.00 87.56 87 VAL A N 1
ATOM 703 C CA . VAL A 1 87 ? 6.321 3.570 5.763 1.00 87.56 87 VAL A CA 1
ATOM 704 C C . VAL A 1 87 ? 7.642 3.224 6.457 1.00 87.56 87 VAL A C 1
ATOM 706 O O . VAL A 1 87 ? 7.638 2.944 7.651 1.00 87.56 87 VAL A O 1
ATOM 709 N N . GLU A 1 88 ? 8.783 3.342 5.773 1.00 89.25 88 GLU A N 1
ATOM 710 C CA . GLU A 1 88 ? 10.105 3.002 6.333 1.00 89.25 88 GLU A CA 1
ATOM 711 C C . GLU A 1 88 ? 10.460 3.863 7.556 1.00 89.25 88 GLU A C 1
ATOM 713 O O . GLU A 1 88 ? 10.916 3.356 8.582 1.00 89.25 88 GLU A O 1
ATOM 718 N N . LYS A 1 89 ? 10.190 5.178 7.499 1.00 87.88 89 LYS A N 1
ATOM 719 C CA . LYS A 1 89 ? 10.396 6.083 8.644 1.00 87.88 89 LYS A CA 1
ATOM 720 C C . LYS A 1 89 ? 9.563 5.667 9.855 1.00 87.88 89 LYS A C 1
ATOM 722 O O . LYS A 1 89 ? 9.960 5.920 10.990 1.00 87.88 89 LYS A O 1
ATOM 727 N N . ARG A 1 90 ? 8.392 5.081 9.616 1.00 82.38 90 ARG A N 1
ATOM 728 C CA . ARG A 1 90 ? 7.482 4.646 10.668 1.00 82.38 90 ARG A CA 1
ATOM 729 C C . ARG A 1 90 ? 7.891 3.308 11.268 1.00 82.38 90 ARG A C 1
ATOM 731 O O . ARG A 1 90 ? 7.892 3.188 12.488 1.00 82.38 90 ARG A O 1
ATOM 738 N N . GLU A 1 91 ? 8.241 2.334 10.435 1.00 80.88 91 GLU A N 1
ATOM 739 C CA . GLU A 1 91 ? 8.735 1.031 10.896 1.00 80.88 91 GLU A CA 1
ATOM 740 C C . GLU A 1 91 ? 10.106 1.132 11.569 1.00 80.88 91 GLU A C 1
ATOM 742 O O . GLU A 1 91 ? 10.508 0.228 12.293 1.00 80.88 91 GLU A O 1
ATOM 747 N N . SER A 1 92 ? 10.825 2.240 11.355 1.00 84.75 92 SER A N 1
ATOM 748 C CA . SER A 1 92 ? 12.238 2.384 11.729 1.00 84.75 92 SER A CA 1
ATOM 749 C C . SER A 1 92 ? 13.131 1.324 11.063 1.00 84.75 92 SER A C 1
ATOM 751 O O . SER A 1 92 ? 14.256 1.090 11.502 1.00 84.75 92 SER A O 1
ATOM 753 N N . THR A 1 93 ? 12.638 0.703 9.987 1.00 84.69 93 THR A N 1
ATOM 754 C CA . THR A 1 93 ? 13.304 -0.339 9.202 1.00 84.69 93 THR A CA 1
ATOM 755 C C . THR A 1 93 ? 13.103 -0.084 7.716 1.00 84.69 93 THR A C 1
ATOM 757 O O . THR A 1 93 ? 12.091 0.470 7.291 1.00 84.69 93 THR A O 1
ATOM 760 N N . THR A 1 94 ? 14.075 -0.489 6.902 1.00 89.56 94 THR A N 1
ATOM 761 C CA . THR A 1 94 ? 13.937 -0.451 5.444 1.00 89.56 94 THR A CA 1
ATOM 762 C C . THR A 1 94 ? 13.119 -1.640 4.967 1.00 89.56 94 THR A C 1
ATOM 764 O O . THR A 1 94 ? 13.369 -2.769 5.397 1.00 89.56 94 THR A O 1
ATOM 767 N N . LEU A 1 95 ? 12.191 -1.405 4.040 1.00 88.50 95 LEU A N 1
ATOM 768 C CA . LEU A 1 95 ? 11.383 -2.478 3.472 1.00 88.50 95 LEU A CA 1
ATOM 769 C C . LEU A 1 95 ? 12.257 -3.406 2.627 1.00 88.50 95 LEU A C 1
ATOM 771 O O . LEU A 1 95 ? 13.163 -2.959 1.918 1.00 88.50 95 LEU A O 1
ATOM 775 N N . SER A 1 96 ? 11.973 -4.708 2.690 1.00 89.00 96 SER A N 1
ATOM 776 C CA . SER A 1 96 ? 12.707 -5.676 1.878 1.00 89.00 96 SER A CA 1
ATOM 777 C C . SER A 1 96 ? 12.450 -5.443 0.389 1.00 89.00 96 SER A C 1
ATOM 779 O O . SER A 1 96 ? 11.345 -5.090 -0.029 1.00 89.00 96 SER A O 1
ATOM 781 N N . ASP A 1 97 ? 13.468 -5.698 -0.424 1.00 87.31 97 ASP A N 1
ATOM 782 C CA . ASP A 1 97 ? 13.403 -5.496 -1.870 1.00 87.31 97 ASP A CA 1
ATOM 783 C C . ASP A 1 97 ? 12.301 -6.359 -2.525 1.00 87.31 97 ASP A C 1
ATOM 785 O O . ASP A 1 97 ? 11.528 -5.877 -3.350 1.00 87.31 97 ASP A O 1
ATOM 789 N N . SER A 1 98 ? 12.128 -7.597 -2.046 1.00 85.69 98 SER A N 1
ATOM 790 C CA . SER A 1 98 ? 11.046 -8.497 -2.477 1.00 85.69 98 SER A CA 1
ATOM 791 C C . SER A 1 98 ? 9.643 -7.977 -2.143 1.00 85.69 98 SER A C 1
ATOM 793 O O . SER A 1 98 ? 8.710 -8.135 -2.935 1.00 85.69 98 SER A O 1
ATOM 795 N N . HIS A 1 99 ? 9.488 -7.320 -0.989 1.00 86.50 99 HIS A N 1
ATOM 796 C CA . HIS A 1 99 ? 8.223 -6.724 -0.581 1.00 86.50 99 HIS A CA 1
ATOM 797 C C . HIS A 1 99 ? 7.889 -5.526 -1.471 1.00 86.50 99 HIS A C 1
ATOM 799 O O . HIS A 1 99 ? 6.789 -5.446 -2.008 1.00 86.50 99 HIS A O 1
ATOM 805 N N . LEU A 1 100 ? 8.862 -4.643 -1.704 1.00 89.25 100 LEU A N 1
ATOM 806 C CA . LEU A 1 100 ? 8.704 -3.491 -2.591 1.00 89.25 100 LEU A CA 1
ATOM 807 C C . LEU A 1 100 ? 8.363 -3.904 -4.023 1.00 89.25 100 LEU A C 1
ATOM 809 O O . LEU A 1 100 ? 7.466 -3.314 -4.620 1.00 89.25 100 LEU A O 1
ATOM 813 N N . ALA A 1 101 ? 9.027 -4.934 -4.554 1.00 87.38 101 ALA A N 1
ATOM 814 C CA . ALA A 1 101 ? 8.723 -5.475 -5.874 1.00 87.38 101 ALA A CA 1
ATOM 815 C C . ALA A 1 101 ? 7.284 -6.004 -5.946 1.00 87.38 101 ALA A C 1
ATOM 817 O O . ALA A 1 101 ? 6.556 -5.687 -6.882 1.00 87.38 101 ALA A O 1
ATOM 818 N N . SER A 1 102 ? 6.847 -6.746 -4.924 1.00 86.12 102 SER A N 1
ATOM 819 C CA . SER A 1 102 ? 5.487 -7.294 -4.859 1.00 86.12 102 SER A CA 1
ATOM 820 C C . SER A 1 102 ? 4.423 -6.193 -4.819 1.00 86.12 102 SER A C 1
ATOM 822 O O . SER A 1 102 ? 3.448 -6.249 -5.568 1.00 86.12 102 SER A O 1
ATOM 824 N N . VAL A 1 103 ? 4.621 -5.162 -3.988 1.00 88.69 103 VAL A N 1
ATOM 825 C CA . VAL A 1 103 ? 3.685 -4.031 -3.897 1.00 88.69 103 VAL A CA 1
ATOM 826 C C . VAL A 1 103 ? 3.671 -3.239 -5.205 1.00 88.69 103 VAL A C 1
ATOM 828 O O . VAL A 1 103 ? 2.593 -2.936 -5.714 1.00 88.69 103 VAL A O 1
ATOM 831 N N . LEU A 1 104 ? 4.839 -2.967 -5.796 1.00 87.50 104 LEU A N 1
ATOM 832 C CA . LEU A 1 104 ? 4.937 -2.252 -7.067 1.00 87.50 104 LEU A CA 1
ATOM 833 C C . LEU A 1 104 ? 4.213 -3.007 -8.191 1.00 87.50 104 LEU A C 1
ATOM 835 O O . LEU A 1 104 ? 3.421 -2.398 -8.898 1.00 87.50 104 LEU A O 1
ATOM 839 N N . LEU A 1 105 ? 4.401 -4.324 -8.312 1.00 85.19 105 LEU A N 1
ATOM 840 C CA . LEU A 1 105 ? 3.695 -5.147 -9.302 1.00 85.19 105 LEU A CA 1
ATOM 841 C C . LEU A 1 105 ? 2.173 -5.121 -9.108 1.00 85.19 105 LEU A C 1
ATOM 843 O O . LEU A 1 105 ? 1.438 -5.019 -10.085 1.00 85.19 105 LEU A O 1
ATOM 847 N N . SER A 1 106 ? 1.696 -5.161 -7.859 1.00 84.69 106 SER A N 1
ATOM 848 C CA . SER A 1 106 ? 0.258 -5.096 -7.549 1.00 84.69 106 SER A CA 1
ATOM 849 C C . SER A 1 106 ? -0.380 -3.735 -7.854 1.00 84.69 106 SER A C 1
ATOM 851 O O . SER A 1 106 ? -1.588 -3.644 -8.088 1.00 84.69 106 SER A O 1
ATOM 853 N N . ALA A 1 107 ? 0.440 -2.681 -7.868 1.00 87.12 107 ALA A N 1
ATOM 854 C CA . ALA A 1 107 ? 0.016 -1.333 -8.201 1.00 87.12 107 ALA A CA 1
ATOM 855 C C . ALA A 1 107 ? -0.137 -1.128 -9.714 1.00 87.12 107 ALA A C 1
ATOM 857 O O . ALA A 1 107 ? -0.814 -0.189 -10.138 1.00 87.12 107 ALA A O 1
ATOM 858 N N . LEU A 1 108 ? 0.489 -1.971 -10.540 1.00 84.19 108 LEU A N 1
ATOM 859 C CA . LEU A 1 108 ? 0.406 -1.852 -11.990 1.00 84.19 108 LEU A CA 1
ATOM 860 C C . LEU A 1 108 ? -0.967 -2.300 -12.509 1.00 84.19 108 LEU A C 1
ATOM 862 O O . LEU A 1 108 ? -1.596 -3.192 -11.935 1.00 84.19 108 LEU A O 1
ATOM 866 N N . PRO A 1 109 ? -1.443 -1.716 -13.622 1.00 79.56 109 PRO A N 1
ATOM 867 C CA . PRO A 1 109 ? -2.572 -2.267 -14.357 1.00 79.56 109 PRO A CA 1
ATOM 868 C C . PRO A 1 109 ? -2.302 -3.727 -14.744 1.00 79.56 109 PRO A C 1
ATOM 870 O O . PRO A 1 109 ? -1.189 -4.059 -15.152 1.00 79.56 109 PRO A O 1
ATOM 873 N N . GLU A 1 110 ? -3.321 -4.586 -14.681 1.00 74.19 110 GLU A N 1
ATOM 874 C CA . GLU A 1 110 ? -3.189 -6.026 -14.974 1.00 74.19 110 GLU A CA 1
ATOM 875 C C . GLU A 1 110 ? -2.598 -6.301 -16.366 1.00 74.19 110 GLU A C 1
ATOM 877 O O . GLU A 1 110 ? -1.781 -7.206 -16.524 1.00 74.19 110 GLU A O 1
ATOM 882 N N . CYS A 1 111 ? -2.935 -5.468 -17.359 1.00 68.50 111 CYS A N 1
ATOM 883 C CA . CYS A 1 111 ? -2.387 -5.563 -18.714 1.00 68.50 111 CYS A CA 1
ATOM 884 C C . CYS A 1 111 ? -0.862 -5.371 -18.764 1.00 68.50 111 CYS A C 1
ATOM 886 O O . CYS A 1 111 ? -0.202 -5.978 -19.595 1.00 68.50 111 CYS A O 1
ATOM 888 N N . ILE A 1 112 ? -0.304 -4.577 -17.846 1.00 72.38 112 ILE A N 1
ATOM 889 C CA . ILE A 1 112 ? 1.130 -4.289 -17.750 1.00 72.38 112 ILE A CA 1
ATOM 890 C C . ILE A 1 112 ? 1.826 -5.308 -16.843 1.00 72.38 112 ILE A C 1
ATOM 892 O O . ILE A 1 112 ? 2.928 -5.759 -17.146 1.00 72.38 112 ILE A O 1
ATOM 896 N N . ALA A 1 113 ? 1.184 -5.696 -15.738 1.00 73.00 113 ALA A N 1
ATOM 897 C CA . ALA A 1 113 ? 1.742 -6.652 -14.785 1.00 73.00 113 ALA A CA 1
ATOM 898 C C . ALA A 1 113 ? 2.078 -8.002 -15.447 1.00 73.00 113 ALA A C 1
ATOM 900 O O . ALA A 1 113 ? 3.134 -8.576 -15.170 1.00 73.00 113 ALA A O 1
ATOM 901 N N . HIS A 1 114 ? 1.221 -8.476 -16.359 1.00 70.94 114 HIS A N 1
ATOM 902 C CA . HIS A 1 114 ? 1.474 -9.694 -17.130 1.00 70.94 114 HIS A CA 1
ATOM 903 C C . HIS A 1 114 ? 2.667 -9.564 -18.083 1.00 70.94 114 HIS A C 1
ATOM 905 O O . HIS A 1 114 ? 3.503 -10.463 -18.134 1.00 70.94 114 HIS A O 1
ATOM 911 N N . ASP A 1 115 ? 2.791 -8.450 -18.802 1.00 72.75 115 ASP A N 1
ATOM 912 C CA . ASP A 1 115 ? 3.906 -8.234 -19.730 1.00 72.75 115 ASP A CA 1
ATOM 913 C C . ASP A 1 115 ? 5.249 -8.122 -18.995 1.00 72.75 115 ASP A C 1
ATOM 915 O O . ASP A 1 115 ? 6.248 -8.706 -19.417 1.00 72.75 115 ASP A O 1
ATOM 919 N N . VAL A 1 116 ? 5.259 -7.460 -17.834 1.00 71.94 116 VAL A N 1
ATOM 920 C CA . VAL A 1 116 ? 6.437 -7.403 -16.961 1.00 71.94 116 VAL A CA 1
ATOM 921 C C . VAL A 1 116 ? 6.828 -8.806 -16.492 1.00 71.94 116 VAL A C 1
ATOM 923 O O . VAL A 1 116 ? 8.009 -9.144 -16.536 1.00 71.94 116 VAL A O 1
ATOM 926 N N . GLN A 1 117 ? 5.867 -9.656 -16.106 1.00 69.19 117 GLN A N 1
ATOM 927 C CA . GLN A 1 117 ? 6.137 -11.059 -15.754 1.00 69.19 117 GLN A CA 1
ATOM 928 C C . GLN A 1 117 ? 6.750 -11.853 -16.914 1.00 69.19 117 GLN A C 1
ATOM 930 O O . GLN A 1 117 ? 7.663 -12.645 -16.690 1.00 69.19 117 GLN A O 1
ATOM 935 N N . VAL A 1 118 ? 6.306 -11.620 -18.151 1.00 68.06 118 VAL A N 1
ATOM 936 C CA . VAL A 1 118 ? 6.885 -12.271 -19.337 1.00 68.06 118 VAL A CA 1
ATOM 937 C C . VAL A 1 118 ? 8.353 -11.875 -19.522 1.00 68.06 118 VAL A C 1
ATOM 939 O O . VAL A 1 118 ? 9.182 -12.734 -19.824 1.00 68.06 118 VAL A O 1
ATOM 942 N N . TRP A 1 119 ? 8.717 -10.616 -19.262 1.00 66.62 119 TRP A N 1
ATOM 943 C CA . TRP A 1 119 ? 10.119 -10.173 -19.302 1.00 66.62 119 TRP A CA 1
ATOM 944 C C . TRP A 1 119 ? 10.979 -10.737 -18.172 1.00 66.62 119 TRP A C 1
ATOM 946 O O . TRP A 1 119 ? 12.189 -10.882 -18.339 1.00 66.62 119 TRP A O 1
ATOM 956 N N . CYS A 1 120 ? 10.372 -11.104 -17.039 1.00 64.38 120 CYS A N 1
ATOM 957 C CA . CYS A 1 120 ? 11.078 -11.772 -15.942 1.00 64.38 120 CYS A CA 1
ATOM 958 C C . CYS A 1 120 ? 11.596 -13.164 -16.335 1.00 64.38 120 CYS A C 1
ATOM 960 O O . CYS A 1 120 ? 12.510 -13.682 -15.686 1.00 64.38 120 CYS A O 1
ATOM 962 N N . GLY A 1 121 ? 11.009 -13.794 -17.359 1.00 65.19 121 GLY A N 1
ATOM 963 C CA . GLY A 1 121 ? 11.296 -15.179 -17.723 1.00 65.19 121 GLY A CA 1
ATOM 964 C C . GLY A 1 121 ? 11.031 -16.152 -16.565 1.00 65.19 121 GLY A C 1
ATOM 965 O O . GLY A 1 121 ? 10.088 -15.994 -15.798 1.00 65.19 121 GLY A O 1
ATOM 966 N N . VAL A 1 122 ? 11.890 -17.166 -16.406 1.00 52.09 122 VAL A N 1
ATOM 967 C CA . VAL A 1 122 ? 11.763 -18.235 -15.382 1.00 52.09 122 VAL A CA 1
ATOM 968 C C . VAL A 1 122 ? 12.160 -17.757 -13.969 1.00 52.09 122 VAL A C 1
ATOM 970 O O . VAL A 1 122 ? 12.313 -18.551 -13.041 1.00 52.09 122 VAL A O 1
ATOM 973 N N . ARG A 1 123 ? 12.397 -16.456 -13.778 1.00 59.19 123 ARG A N 1
ATOM 974 C CA . ARG A 1 123 ? 12.927 -15.920 -12.524 1.00 59.19 123 ARG A CA 1
ATOM 975 C C . ARG A 1 123 ? 11.780 -15.718 -11.521 1.00 59.19 123 ARG A C 1
ATOM 977 O O . ARG A 1 123 ? 10.834 -15.003 -11.836 1.00 59.19 123 ARG A O 1
ATOM 984 N N . PRO A 1 124 ? 11.851 -16.303 -10.310 1.00 57.34 124 PRO A N 1
ATOM 985 C CA . PRO A 1 124 ? 10.719 -16.319 -9.380 1.00 57.34 124 PRO A CA 1
ATOM 986 C C . PRO A 1 124 ? 10.378 -14.941 -8.788 1.00 57.34 124 PRO A C 1
ATOM 988 O O . PRO A 1 124 ? 9.265 -14.744 -8.311 1.00 57.34 124 PRO A O 1
ATOM 991 N N . SER A 1 125 ? 11.306 -13.980 -8.825 1.00 67.00 125 SER A N 1
ATOM 992 C CA . SER A 1 125 ? 11.055 -12.587 -8.446 1.00 67.00 125 SER A CA 1
ATOM 993 C C . SER A 1 125 ? 12.082 -11.647 -9.085 1.00 67.00 125 SER A C 1
ATOM 995 O O . SER A 1 125 ? 13.286 -11.923 -9.080 1.00 67.00 125 SER A O 1
ATOM 997 N N . ILE A 1 126 ? 11.615 -10.531 -9.654 1.00 74.69 126 ILE A N 1
ATOM 998 C CA . ILE A 1 126 ? 12.488 -9.419 -10.048 1.00 74.69 126 ILE A CA 1
ATOM 999 C C . ILE A 1 126 ? 12.739 -8.535 -8.816 1.00 74.69 126 ILE A C 1
ATOM 1001 O O . ILE A 1 126 ? 11.775 -8.138 -8.161 1.00 74.69 126 ILE A O 1
ATOM 1005 N N . PRO A 1 127 ? 14.004 -8.196 -8.511 1.00 82.50 127 PRO A N 1
ATOM 1006 C CA . PRO A 1 127 ? 14.342 -7.190 -7.511 1.00 82.50 127 PRO A CA 1
ATOM 1007 C C . PRO A 1 127 ? 13.702 -5.826 -7.807 1.00 82.50 127 PRO A C 1
ATOM 1009 O O . PRO A 1 127 ? 13.696 -5.383 -8.955 1.00 82.50 127 PRO A O 1
ATOM 1012 N N . TYR A 1 128 ? 13.237 -5.109 -6.785 1.00 85.19 128 TYR A N 1
ATOM 1013 C CA . TYR A 1 128 ? 12.607 -3.790 -6.936 1.00 85.19 128 TYR A CA 1
ATOM 1014 C C . TYR A 1 128 ? 13.492 -2.810 -7.712 1.00 85.19 128 TYR A C 1
ATOM 1016 O O . TYR A 1 128 ? 12.993 -2.065 -8.549 1.00 85.19 128 TYR A O 1
ATOM 1024 N N . THR A 1 129 ? 14.804 -2.833 -7.477 1.00 84.00 129 THR A N 1
ATOM 1025 C CA . THR A 1 129 ? 15.769 -1.991 -8.203 1.00 84.00 129 THR A CA 1
ATOM 1026 C C . THR A 1 129 ? 15.740 -2.234 -9.711 1.00 84.00 129 THR A C 1
ATOM 1028 O O . THR A 1 129 ? 15.628 -1.286 -10.479 1.00 84.00 129 THR A O 1
ATOM 1031 N N . GLN A 1 130 ? 15.734 -3.498 -10.135 1.00 82.75 130 GLN A N 1
ATOM 1032 C CA . GLN A 1 130 ? 15.643 -3.866 -11.548 1.00 82.75 130 GLN A CA 1
ATOM 1033 C C . GLN A 1 130 ? 14.276 -3.501 -12.134 1.00 82.75 130 GLN A C 1
ATOM 1035 O O . GLN A 1 130 ? 14.198 -2.971 -13.238 1.00 82.75 130 GLN A O 1
ATOM 1040 N N . LEU A 1 131 ? 13.198 -3.735 -11.381 1.00 83.50 131 LEU A N 1
ATOM 1041 C CA . LEU A 1 131 ? 11.844 -3.374 -11.799 1.00 83.50 131 LEU A CA 1
ATOM 1042 C C . LEU A 1 131 ? 11.712 -1.857 -12.015 1.00 83.50 131 LEU A C 1
ATOM 1044 O O . LEU A 1 131 ? 11.123 -1.417 -12.999 1.00 83.50 131 LEU A O 1
ATOM 1048 N N . ARG A 1 132 ? 12.314 -1.058 -11.129 1.00 85.25 132 ARG A N 1
ATOM 1049 C CA . ARG A 1 132 ? 12.320 0.408 -11.191 1.00 85.25 132 ARG A CA 1
ATOM 1050 C C . ARG A 1 132 ? 13.077 0.954 -12.400 1.00 85.25 132 ARG A C 1
ATOM 1052 O O . ARG A 1 132 ? 12.681 1.995 -12.910 1.00 85.25 132 ARG A O 1
ATOM 1059 N N . ASP A 1 133 ? 14.113 0.263 -12.859 1.00 84.50 133 ASP A N 1
ATOM 1060 C CA . ASP A 1 133 ? 14.885 0.676 -14.035 1.00 84.50 133 ASP A CA 1
ATOM 1061 C C . ASP A 1 133 ? 14.208 0.253 -15.349 1.00 84.50 133 ASP A C 1
ATOM 1063 O O . ASP A 1 133 ? 14.233 0.997 -16.329 1.00 84.50 133 ASP A O 1
ATOM 1067 N N . LEU A 1 134 ? 13.562 -0.918 -15.365 1.00 82.62 134 LEU A N 1
ATOM 1068 C CA . LEU A 1 134 ? 12.887 -1.461 -16.549 1.00 82.62 134 LEU A CA 1
ATOM 1069 C C . LEU A 1 134 ? 11.564 -0.753 -16.859 1.00 82.62 134 LEU A C 1
ATOM 1071 O O . LEU A 1 134 ? 11.233 -0.549 -18.027 1.00 82.62 134 LEU A O 1
ATOM 1075 N N . LEU A 1 135 ? 10.800 -0.368 -15.830 1.00 82.19 135 LEU A N 1
ATOM 1076 C CA . LEU A 1 135 ? 9.480 0.238 -16.021 1.00 82.19 135 LEU A CA 1
ATOM 1077 C C . LEU A 1 135 ? 9.519 1.498 -16.901 1.00 82.19 135 LEU A C 1
ATOM 1079 O O . LEU A 1 135 ? 8.756 1.548 -17.863 1.00 82.19 135 LEU A O 1
ATOM 1083 N N . PRO A 1 136 ? 10.391 2.491 -16.639 1.00 82.94 136 PRO A N 1
ATOM 1084 C CA . PRO A 1 136 ? 10.488 3.691 -17.467 1.00 82.94 136 PRO A CA 1
ATOM 1085 C C . PRO A 1 136 ? 10.941 3.417 -18.896 1.00 82.94 136 PRO A C 1
ATOM 1087 O O . PRO A 1 136 ? 10.460 4.074 -19.816 1.00 82.94 136 PRO A O 1
ATOM 1090 N N . GLN A 1 137 ? 11.828 2.438 -19.090 1.00 80.25 137 GLN A N 1
ATOM 1091 C CA . GLN A 1 137 ? 12.385 2.119 -20.406 1.00 80.25 137 GLN A CA 1
ATOM 1092 C C . GLN A 1 137 ? 11.325 1.591 -21.368 1.00 80.25 137 GLN A C 1
ATOM 1094 O O . GLN A 1 137 ? 11.355 1.922 -22.550 1.00 80.25 137 GLN A O 1
ATOM 1099 N N . HIS A 1 138 ? 10.361 0.826 -20.858 1.00 75.62 138 HIS A N 1
ATOM 1100 C CA . HIS A 1 138 ? 9.374 0.157 -21.697 1.00 75.62 138 HIS A CA 1
ATOM 1101 C C . HIS A 1 138 ? 7.925 0.587 -21.434 1.00 75.62 138 HIS A C 1
ATOM 1103 O O . HIS A 1 138 ? 6.986 -0.014 -21.954 1.00 75.62 138 HIS A O 1
ATOM 1109 N N . TRP A 1 139 ? 7.704 1.645 -20.647 1.00 77.88 139 TRP A N 1
ATOM 1110 C CA . TRP A 1 139 ? 6.358 2.103 -20.289 1.00 77.88 139 TRP A CA 1
ATOM 1111 C C . TRP A 1 139 ? 5.479 2.405 -21.505 1.00 77.88 139 TRP A C 1
ATOM 1113 O O . TRP A 1 139 ? 4.292 2.078 -21.521 1.00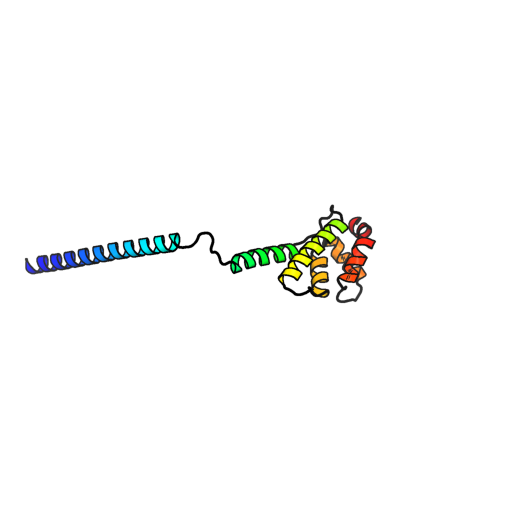 77.88 139 TRP A O 1
ATOM 1123 N N . HIS A 1 140 ? 6.053 3.025 -22.539 1.00 72.25 140 HIS A N 1
ATOM 1124 C CA . HIS A 1 140 ? 5.324 3.323 -23.771 1.00 72.25 140 HIS A CA 1
ATOM 1125 C C . HIS A 1 140 ? 4.922 2.063 -24.539 1.00 72.25 140 HIS A C 1
ATOM 1127 O O . HIS A 1 140 ? 3.797 1.997 -25.022 1.00 72.25 140 HIS A O 1
ATOM 1133 N N . GLU A 1 141 ? 5.771 1.039 -24.581 1.00 71.56 141 GLU A N 1
ATOM 1134 C CA . GLU A 1 141 ? 5.445 -0.242 -25.223 1.00 71.56 141 GLU A CA 1
ATOM 1135 C C . GLU A 1 141 ? 4.316 -0.970 -24.472 1.00 71.56 141 GLU A C 1
ATOM 1137 O O . GLU A 1 141 ? 3.440 -1.573 -25.087 1.00 71.56 141 GLU A O 1
ATOM 1142 N N . LEU A 1 142 ? 4.294 -0.845 -23.141 1.00 68.62 142 LEU A N 1
ATOM 1143 C CA . LEU A 1 142 ? 3.298 -1.455 -22.251 1.00 68.62 142 LEU A CA 1
ATOM 1144 C C . LEU A 1 142 ? 1.930 -0.756 -22.277 1.00 68.62 142 LEU A C 1
ATOM 1146 O O . LEU A 1 142 ? 0.915 -1.366 -21.950 1.00 68.62 142 LEU A O 1
ATOM 1150 N N . THR A 1 143 ? 1.893 0.531 -22.628 1.00 66.12 143 THR A N 1
ATOM 1151 C CA . THR A 1 143 ? 0.666 1.350 -22.611 1.00 66.12 143 THR A CA 1
ATOM 1152 C C . THR A 1 143 ? 0.017 1.530 -23.982 1.00 66.12 143 THR A C 1
ATOM 1154 O O . THR A 1 143 ? -1.121 1.988 -24.041 1.00 66.12 143 THR A O 1
ATOM 1157 N N . GLN A 1 144 ? 0.700 1.160 -25.070 1.00 64.94 144 GLN A N 1
ATOM 1158 C CA . GLN A 1 144 ? 0.197 1.279 -26.447 1.00 64.94 144 GLN A CA 1
ATOM 1159 C C . GLN A 1 144 ? -0.545 0.036 -26.975 1.00 64.94 144 GLN A C 1
ATOM 1161 O O . GLN A 1 144 ? -0.936 0.030 -28.143 1.00 64.94 144 GLN A O 1
ATOM 1166 N N . LYS A 1 145 ? -0.738 -1.003 -26.150 1.00 58.41 145 LYS A N 1
ATOM 1167 C CA . LYS A 1 145 ? -1.526 -2.194 -26.511 1.00 58.41 145 LYS A CA 1
ATOM 1168 C C . LYS A 1 145 ? -3.033 -1.949 -26.497 1.00 58.41 145 LYS A C 1
ATOM 1170 O O . LYS A 1 145 ? -3.518 -1.249 -25.579 1.00 58.41 145 LYS A O 1
#

pLDDT: mean 77.31, std 12.1, range [47.5, 93.94]

Secondary structure (DSSP, 8-state):
-HHHHHHHHHHHHHHHHHHHHHHHHHHHHHHHHHHHHHHS-TT-S-HHHHHHHHHHHHHHHHHT----TTS-HHHHHHHHHHHHHHHHHHHTSPPPHHHHHHHHHHHS-HHHHHHHHHHHTT-S---HHHHHHHHHHHHHHHH--